Protein AF-A0A067DIR0-F1 (afdb_monomer_lite)

pLDDT: mean 97.06, std 1.89, range [80.38, 98.69]

Foldseek 3Di:
DQADPVRDHHPPDDDDDDDDDPDDDDDCPDPDPVVVVCCVVVVVCVVVVHDDDWDKDKDKDKDADDPVVADAADKDKDDDPPDDPQWDKIKIWHRHPPRMIIIIIITTPPDDDPPDDRVVRD

Radius of gyration: 21.28 Å; chains: 1; bounding box: 43×48×50 Å

InterPro domains:
  IPR036188 FAD/NAD(P)-binding domain superfamily [G3DSA:3.50.50.60] (1-52)
  IPR040156 Electron transfer flavoprotein-ubiquinone oxidoreductase [PTHR10617] (1-122)
  IPR049398 ETF-QO/FixC, ubiquinone-binding [PF21162] (55-122)

Sequence (122 aa):
MGIAKDGSKKENFQRGVELRGRITLLAEGCRGSLSEKLIKNFKLREKSHAQHQTYALGIKEVWEIDEGKHNPGEILHTLGWPLDQKTYGGSFLYHMNDRQIALGLVVALNYHNPFLNPYEEF

Organism: Citrus sinensis (NCBI:txid2711)

Structure (mmCIF, N/CA/C/O backbone):
data_AF-A0A067DIR0-F1
#
_entry.id   AF-A0A067DIR0-F1
#
loop_
_atom_site.group_PDB
_atom_site.id
_atom_site.type_symbol
_atom_site.label_atom_id
_atom_site.label_alt_id
_atom_site.label_comp_id
_atom_site.label_asym_id
_atom_site.label_entity_id
_atom_site.label_seq_id
_atom_site.pdbx_PDB_ins_code
_atom_site.Cartn_x
_atom_site.Cartn_y
_atom_site.Cartn_z
_atom_site.occupancy
_atom_site.B_iso_or_equiv
_atom_site.auth_seq_id
_atom_site.auth_comp_id
_atom_site.auth_asym_id
_atom_site.auth_atom_id
_atom_site.pdbx_PDB_model_num
ATOM 1 N N . MET A 1 1 ? 7.216 -22.167 -11.494 1.00 80.38 1 MET A N 1
ATOM 2 C CA . MET A 1 1 ? 8.379 -22.143 -12.413 1.00 80.38 1 MET A CA 1
ATOM 3 C C . MET A 1 1 ? 9.316 -23.345 -12.278 1.00 80.38 1 MET A C 1
ATOM 5 O O . MET A 1 1 ? 10.152 -23.512 -13.153 1.00 80.38 1 MET A O 1
ATOM 9 N N . GLY A 1 2 ? 9.229 -24.170 -11.221 1.00 95.06 2 GLY A N 1
ATOM 10 C CA . GLY A 1 2 ? 10.101 -25.349 -11.081 1.00 95.06 2 GLY A CA 1
ATOM 11 C C . GLY A 1 2 ? 11.593 -25.005 -10.971 1.00 95.06 2 GLY A C 1
ATOM 12 O O . GLY A 1 2 ? 12.432 -25.690 -11.542 1.00 95.06 2 GLY A O 1
ATOM 13 N N . ILE A 1 3 ? 11.920 -23.922 -10.259 1.00 96.94 3 ILE A N 1
ATOM 14 C CA . ILE A 1 3 ? 13.291 -23.542 -9.894 1.00 96.94 3 ILE A CA 1
ATOM 15 C C . ILE A 1 3 ? 13.462 -23.786 -8.390 1.00 96.94 3 ILE A C 1
ATOM 17 O O . ILE A 1 3 ? 12.558 -23.487 -7.605 1.00 96.94 3 ILE A O 1
ATOM 21 N N . ALA A 1 4 ? 14.570 -24.399 -7.991 1.00 96.62 4 ALA A N 1
ATOM 22 C CA . ALA A 1 4 ? 14.924 -24.650 -6.599 1.00 96.62 4 ALA A CA 1
ATOM 23 C C . ALA A 1 4 ? 15.515 -23.405 -5.919 1.00 96.62 4 ALA A C 1
ATOM 25 O O . ALA A 1 4 ? 15.851 -22.420 -6.572 1.00 96.62 4 ALA A O 1
ATOM 26 N N . LYS A 1 5 ? 15.624 -23.443 -4.582 1.00 96.38 5 LYS A N 1
ATOM 27 C CA . LYS A 1 5 ? 16.154 -22.326 -3.779 1.00 96.38 5 LYS A CA 1
ATOM 28 C C . LYS A 1 5 ? 17.603 -21.978 -4.154 1.00 96.38 5 LYS A C 1
ATOM 30 O O . LYS A 1 5 ? 17.986 -20.820 -4.055 1.00 96.38 5 LYS A O 1
ATOM 35 N N . ASP A 1 6 ? 18.373 -22.965 -4.605 1.00 96.38 6 ASP A N 1
ATOM 36 C CA . ASP A 1 6 ? 19.747 -22.821 -5.103 1.00 96.38 6 ASP A CA 1
ATOM 37 C C . ASP A 1 6 ? 19.831 -22.363 -6.576 1.00 96.38 6 ASP A C 1
ATOM 39 O O . ASP A 1 6 ? 20.923 -22.174 -7.103 1.00 96.38 6 ASP A O 1
ATOM 43 N N . GLY A 1 7 ? 18.690 -22.181 -7.252 1.00 96.31 7 GLY A N 1
ATOM 44 C CA . GLY A 1 7 ? 18.606 -21.779 -8.657 1.00 96.31 7 GLY A CA 1
ATOM 45 C C . GLY A 1 7 ? 18.597 -22.931 -9.668 1.00 96.31 7 GLY A C 1
ATOM 46 O O . GLY A 1 7 ? 18.397 -22.678 -10.859 1.00 96.31 7 GLY A O 1
ATOM 47 N N . SER A 1 8 ? 18.761 -24.186 -9.237 1.00 97.31 8 SER A N 1
ATOM 48 C CA . SER A 1 8 ? 18.710 -25.345 -10.135 1.00 97.31 8 SER A CA 1
ATOM 49 C C . SER A 1 8 ? 17.294 -25.598 -10.675 1.00 97.31 8 SER A C 1
ATOM 51 O O . SER A 1 8 ? 16.283 -25.241 -10.061 1.00 97.31 8 SER A O 1
ATOM 53 N N . LYS A 1 9 ? 17.197 -26.198 -11.868 1.00 97.88 9 LYS A N 1
ATOM 54 C CA . LYS A 1 9 ? 15.910 -26.586 -12.466 1.00 97.88 9 LYS A CA 1
ATOM 55 C C . LYS A 1 9 ? 15.439 -27.899 -11.854 1.00 97.88 9 LYS A C 1
ATOM 57 O O . LYS A 1 9 ? 16.177 -28.877 -11.863 1.00 97.88 9 LYS A O 1
ATOM 62 N N . LYS A 1 10 ? 14.200 -27.920 -11.375 1.00 97.88 10 LYS A N 1
ATOM 63 C CA . LYS A 1 10 ? 13.523 -29.139 -10.925 1.00 97.88 10 LYS A CA 1
ATOM 64 C C . LYS A 1 10 ? 12.968 -29.908 -12.125 1.00 97.88 10 LYS A C 1
ATOM 66 O O . LYS A 1 10 ? 12.831 -29.351 -13.212 1.00 97.88 10 LYS A O 1
ATOM 71 N N . GLU A 1 11 ? 12.578 -31.160 -11.910 1.00 97.62 11 GLU A N 1
ATOM 72 C CA . GLU A 1 11 ? 11.934 -31.998 -12.936 1.00 97.62 11 GLU A CA 1
ATOM 73 C C . GLU A 1 11 ? 10.666 -31.352 -13.515 1.00 97.62 11 GLU A C 1
ATOM 75 O O . GLU A 1 11 ? 10.389 -31.468 -14.703 1.00 97.62 11 GLU A O 1
ATOM 80 N N . ASN A 1 12 ? 9.939 -30.581 -12.700 1.00 97.00 12 ASN A N 1
ATOM 81 C CA . ASN A 1 12 ? 8.769 -29.809 -13.118 1.00 97.00 12 ASN A CA 1
ATOM 82 C C . ASN A 1 12 ? 9.104 -28.380 -13.596 1.00 97.00 12 ASN A C 1
ATOM 84 O O . ASN A 1 12 ? 8.269 -27.475 -13.491 1.00 97.00 12 ASN A O 1
ATOM 88 N N . PHE A 1 13 ? 10.330 -28.134 -14.069 1.00 97.75 13 PHE A N 1
ATOM 89 C CA . PHE A 1 13 ? 10.710 -26.843 -14.637 1.00 97.75 13 PHE A CA 1
ATOM 90 C C . PHE A 1 13 ? 9.861 -26.506 -15.861 1.00 97.75 13 PHE A C 1
ATOM 92 O O . PHE A 1 13 ? 9.720 -27.296 -16.792 1.00 97.75 13 PHE A O 1
ATOM 99 N N . GLN A 1 14 ? 9.381 -25.266 -15.894 1.00 96.00 14 GLN A N 1
ATOM 100 C CA . GLN A 1 14 ? 8.653 -24.727 -17.031 1.00 96.00 14 GLN A CA 1
ATOM 101 C C . GLN A 1 14 ? 9.204 -23.347 -17.378 1.00 96.00 14 GLN A C 1
ATOM 103 O O . GLN A 1 14 ? 9.397 -22.502 -16.499 1.00 96.00 14 GLN A O 1
ATOM 108 N N . ARG A 1 15 ? 9.465 -23.115 -18.671 1.00 95.25 15 ARG A N 1
ATOM 109 C CA . ARG A 1 15 ? 9.839 -21.787 -19.176 1.00 95.25 15 ARG A CA 1
ATOM 110 C C . ARG A 1 15 ? 8.666 -20.814 -19.026 1.00 95.25 15 ARG A C 1
ATOM 112 O O . ARG A 1 15 ? 7.509 -21.221 -19.048 1.00 95.25 15 ARG A O 1
ATOM 119 N N . GLY A 1 16 ? 8.985 -19.528 -18.889 1.00 94.00 16 GLY A N 1
ATOM 120 C CA . GLY A 1 16 ? 7.980 -18.467 -18.932 1.00 94.00 16 GLY A CA 1
ATOM 121 C C . GLY A 1 16 ? 7.322 -18.352 -20.309 1.00 94.00 16 GLY A C 1
ATOM 122 O O . GLY A 1 16 ? 7.838 -18.867 -21.301 1.00 94.00 16 GLY A O 1
ATOM 123 N N . VAL A 1 17 ? 6.190 -17.654 -20.351 1.00 96.00 17 VAL A N 1
ATOM 124 C CA . VAL A 1 17 ? 5.432 -17.377 -21.576 1.00 96.00 17 VAL A CA 1
ATOM 125 C C . VAL A 1 17 ? 5.792 -15.989 -22.097 1.00 96.00 17 VAL A C 1
ATOM 127 O O . VAL A 1 17 ? 5.943 -15.048 -21.318 1.00 96.00 17 VAL A O 1
ATOM 130 N N . GLU A 1 18 ? 5.909 -15.858 -23.415 1.00 96.62 18 GLU A N 1
ATOM 131 C CA . GLU A 1 18 ? 6.021 -14.562 -24.079 1.00 96.62 18 GLU A CA 1
ATOM 132 C C . GLU A 1 18 ? 4.621 -14.038 -24.421 1.00 96.62 18 GLU A C 1
ATOM 134 O O . GLU A 1 18 ? 3.861 -14.693 -25.133 1.00 96.62 18 GLU A O 1
ATOM 139 N N . LEU A 1 19 ? 4.283 -12.848 -23.923 1.00 96.44 19 LEU A N 1
ATOM 140 C CA . LEU A 1 19 ? 3.025 -12.169 -24.227 1.00 96.44 19 LEU A CA 1
ATOM 141 C C . LEU A 1 19 ? 3.307 -10.974 -25.140 1.00 96.44 19 LEU A C 1
ATOM 143 O O . LEU A 1 19 ? 4.025 -10.051 -24.756 1.00 96.44 19 LEU A O 1
ATOM 147 N N . ARG A 1 20 ? 2.732 -10.986 -26.347 1.00 97.62 20 ARG A N 1
ATOM 148 C CA . ARG A 1 20 ? 2.856 -9.901 -27.329 1.00 97.62 20 ARG A CA 1
ATOM 149 C C . ARG A 1 20 ? 1.546 -9.131 -27.416 1.00 97.62 20 ARG A C 1
ATOM 151 O O . ARG A 1 20 ? 0.548 -9.652 -27.905 1.00 97.62 20 ARG A O 1
ATOM 158 N N . GLY A 1 21 ? 1.564 -7.885 -26.958 1.00 96.94 21 GLY A N 1
ATOM 159 C CA . GLY A 1 21 ? 0.471 -6.932 -27.124 1.00 96.94 21 GLY A CA 1
ATOM 160 C C . GLY A 1 21 ? 0.896 -5.777 -28.024 1.00 96.94 21 GLY A C 1
ATOM 161 O O . GLY A 1 21 ? 2.078 -5.448 -28.098 1.00 96.94 21 GLY A O 1
ATOM 162 N N . ARG A 1 22 ? -0.067 -5.126 -28.689 1.00 98.19 22 ARG A N 1
ATOM 163 C CA . ARG A 1 22 ? 0.193 -3.837 -29.363 1.00 98.19 22 ARG A CA 1
ATOM 164 C C . ARG A 1 22 ? 0.581 -2.7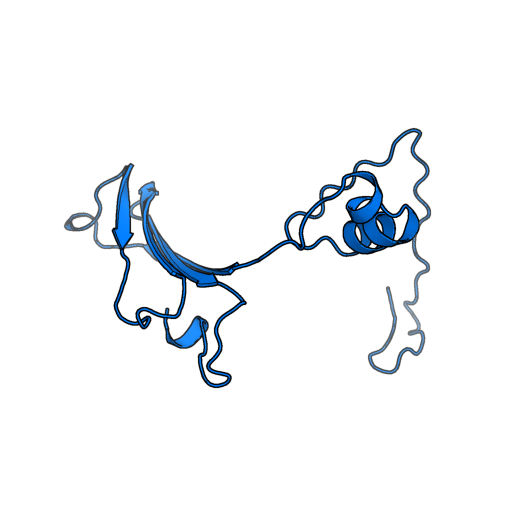53 -28.357 1.00 98.19 22 ARG A C 1
ATOM 166 O O . ARG A 1 22 ? 1.366 -1.869 -28.673 1.00 98.19 22 ARG A O 1
ATOM 173 N N . ILE A 1 23 ? 0.008 -2.835 -27.159 1.00 97.81 23 ILE A N 1
ATOM 174 C CA . ILE A 1 23 ? 0.264 -1.965 -26.016 1.00 97.81 23 ILE A CA 1
ATOM 175 C C . ILE A 1 23 ? 0.343 -2.865 -24.783 1.00 97.81 23 ILE A C 1
ATOM 177 O O . ILE A 1 23 ? -0.492 -3.755 -24.616 1.00 97.81 23 ILE A O 1
ATOM 181 N N . THR A 1 24 ? 1.321 -2.603 -23.920 1.00 96.88 24 THR A N 1
ATOM 182 C CA . THR A 1 24 ? 1.441 -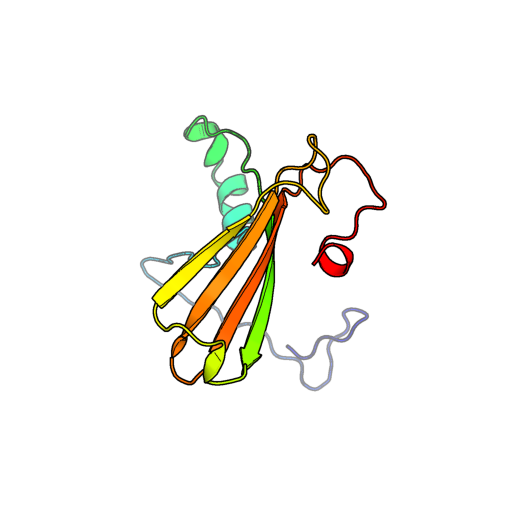3.229 -22.601 1.00 96.88 24 THR A CA 1
ATOM 183 C C . THR A 1 24 ? 1.297 -2.142 -21.545 1.00 96.88 24 THR A C 1
ATOM 185 O O . THR A 1 24 ? 2.154 -1.266 -21.443 1.00 96.88 24 THR A O 1
ATOM 188 N N . LEU A 1 25 ? 0.215 -2.192 -20.769 1.00 97.00 25 LEU A N 1
ATOM 189 C CA . LEU A 1 25 ? -0.003 -1.295 -19.636 1.00 97.00 25 LEU A CA 1
ATOM 190 C C . LEU A 1 25 ? 0.608 -1.911 -18.372 1.00 97.00 25 LEU A C 1
ATOM 192 O O . LEU A 1 25 ? 0.260 -3.031 -18.004 1.00 97.00 25 LEU A O 1
ATOM 196 N N . LEU A 1 26 ? 1.500 -1.180 -17.700 1.00 97.38 26 LEU A N 1
ATOM 197 C CA . LEU A 1 26 ? 2.022 -1.584 -16.395 1.00 97.38 26 LEU A CA 1
ATOM 198 C C . LEU A 1 26 ? 1.154 -1.003 -15.274 1.00 97.38 26 LEU A C 1
ATOM 200 O O . LEU A 1 26 ? 1.055 0.212 -15.133 1.00 97.38 26 LEU A O 1
ATOM 204 N N . ALA A 1 27 ? 0.551 -1.887 -14.478 1.00 97.69 27 ALA A N 1
ATOM 205 C CA . ALA A 1 27 ? -0.335 -1.553 -13.360 1.00 97.69 27 ALA A CA 1
ATOM 206 C C . ALA A 1 27 ? 0.043 -2.336 -12.085 1.00 97.69 27 ALA A C 1
ATOM 208 O O . ALA A 1 27 ? -0.812 -2.849 -11.374 1.00 97.69 27 ALA A O 1
ATOM 209 N N . GLU A 1 28 ? 1.346 -2.460 -11.808 1.00 98.12 28 GLU A N 1
ATOM 210 C CA . GLU A 1 28 ? 1.875 -3.233 -10.668 1.00 98.12 28 GLU A CA 1
ATOM 211 C C . GLU A 1 28 ? 1.577 -2.600 -9.293 1.00 98.12 28 GLU A C 1
ATOM 213 O O . GLU A 1 28 ? 1.759 -3.251 -8.269 1.00 98.12 28 GLU A O 1
ATOM 218 N N . GLY A 1 29 ? 1.140 -1.337 -9.256 1.00 97.62 29 GLY A N 1
ATOM 219 C CA . GLY A 1 29 ? 0.908 -0.592 -8.019 1.00 97.62 29 GLY A CA 1
ATOM 220 C C . GLY A 1 29 ? 2.186 0.016 -7.431 1.00 97.62 29 GLY A C 1
ATOM 221 O O . GLY A 1 29 ? 3.098 0.423 -8.158 1.00 97.62 29 GLY A O 1
ATOM 222 N N . CYS A 1 30 ? 2.231 0.134 -6.100 1.00 97.31 30 CYS A N 1
ATOM 223 C CA . CYS A 1 30 ? 3.331 0.775 -5.381 1.00 97.31 30 CYS A CA 1
ATOM 224 C C . CYS A 1 30 ? 4.662 0.045 -5.632 1.00 97.31 30 CYS A C 1
ATOM 226 O O . CYS A 1 30 ? 4.775 -1.152 -5.380 1.00 97.31 30 CYS A O 1
ATOM 228 N N . ARG A 1 31 ? 5.678 0.783 -6.104 1.00 96.56 31 ARG A N 1
ATOM 229 C CA . ARG A 1 31 ? 7.042 0.278 -6.355 1.00 96.56 31 ARG A CA 1
ATOM 230 C C . ARG A 1 31 ? 7.087 -0.953 -7.286 1.00 96.56 31 ARG A C 1
ATOM 232 O O . ARG A 1 31 ? 7.797 -1.922 -7.024 1.00 96.56 31 ARG A O 1
ATOM 239 N N . GLY A 1 32 ? 6.344 -0.893 -8.394 1.00 97.94 32 GLY A N 1
ATOM 240 C CA . GLY A 1 32 ? 6.289 -1.946 -9.414 1.00 97.94 32 GLY A CA 1
ATOM 241 C C . GLY A 1 32 ? 7.660 -2.379 -9.950 1.00 97.94 32 GLY A C 1
ATOM 242 O O . GLY A 1 32 ? 8.475 -1.557 -10.371 1.00 97.94 32 GLY A O 1
ATOM 243 N N . SER A 1 33 ? 7.914 -3.687 -9.958 1.00 97.81 33 SER A N 1
ATOM 244 C CA . SER A 1 33 ? 9.219 -4.276 -10.281 1.00 97.81 33 SER A CA 1
ATOM 245 C C . SER A 1 33 ? 9.636 -4.113 -11.750 1.00 97.81 33 SER A C 1
ATOM 247 O O . SER A 1 33 ? 10.816 -3.904 -12.046 1.00 97.81 33 SER A O 1
ATOM 249 N N . LEU A 1 34 ? 8.685 -4.209 -12.682 1.00 97.62 34 LEU A N 1
ATOM 250 C CA . LEU A 1 34 ? 8.893 -3.968 -14.109 1.00 97.62 34 LEU A CA 1
ATOM 251 C C . LEU A 1 34 ? 8.875 -2.469 -14.394 1.00 97.62 34 LEU A C 1
ATOM 253 O O . LEU A 1 34 ? 9.698 -1.978 -15.166 1.00 97.62 34 LEU A O 1
ATOM 257 N N . SER A 1 35 ? 7.988 -1.746 -13.717 1.00 97.38 35 SER A N 1
ATOM 258 C CA . SER A 1 35 ? 7.832 -0.299 -13.825 1.00 97.38 35 SER A CA 1
ATOM 259 C C . SER A 1 35 ? 9.135 0.421 -13.485 1.00 97.38 35 SER A C 1
ATOM 261 O O . SER A 1 35 ? 9.608 1.219 -14.288 1.00 97.3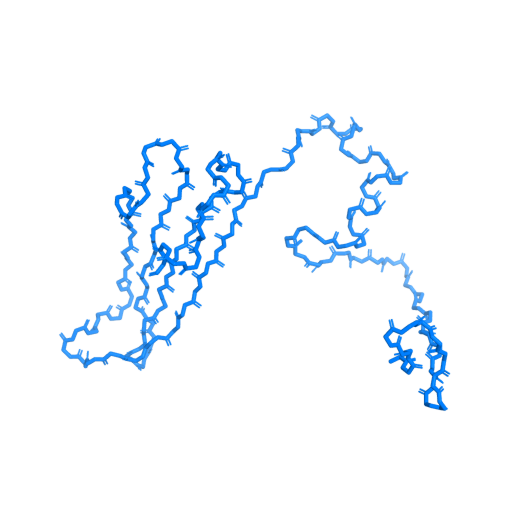8 35 SER A O 1
ATOM 263 N N . GLU A 1 36 ? 9.798 0.074 -12.377 1.00 97.00 36 GLU A N 1
ATOM 264 C CA . GLU A 1 36 ? 11.096 0.652 -11.996 1.00 97.00 36 GLU A CA 1
ATOM 265 C C . GLU A 1 36 ? 12.207 0.346 -13.018 1.00 97.00 36 GLU A C 1
ATOM 267 O O . GLU A 1 36 ? 13.020 1.217 -13.343 1.00 97.00 36 GLU A O 1
ATOM 272 N N . LYS A 1 37 ? 12.216 -0.858 -13.611 1.00 97.75 37 LYS A N 1
ATOM 273 C CA . LYS A 1 37 ? 13.151 -1.185 -14.704 1.00 97.75 37 LYS A CA 1
ATOM 274 C C . LYS A 1 37 ? 12.913 -0.297 -15.922 1.00 97.75 37 LYS A C 1
ATOM 276 O O . LYS A 1 37 ? 13.876 0.206 -16.497 1.00 97.75 37 LYS A O 1
ATOM 281 N N . LEU A 1 38 ? 11.656 -0.086 -16.317 1.00 97.12 38 LEU A N 1
ATOM 282 C CA . LEU A 1 38 ? 11.329 0.764 -17.464 1.00 97.12 38 LEU A CA 1
ATOM 283 C C . LEU A 1 38 ? 11.614 2.240 -17.187 1.00 97.12 38 LEU A C 1
ATOM 285 O O . LEU A 1 38 ? 12.182 2.909 -18.049 1.00 97.12 38 LEU A O 1
ATOM 289 N N . ILE A 1 39 ? 11.297 2.729 -15.986 1.00 96.94 39 ILE A N 1
ATOM 290 C CA . ILE A 1 39 ? 11.626 4.088 -15.549 1.00 96.94 39 ILE A CA 1
ATOM 291 C C . ILE A 1 39 ? 13.120 4.356 -15.732 1.00 96.94 39 ILE A C 1
ATOM 293 O O . ILE A 1 39 ? 13.481 5.358 -16.350 1.00 96.94 39 ILE A O 1
ATOM 297 N N . LYS A 1 40 ? 13.977 3.435 -15.274 1.00 96.69 40 LYS A N 1
ATOM 298 C CA . LYS A 1 40 ? 15.429 3.526 -15.455 1.00 96.69 40 LYS A CA 1
ATOM 299 C C . LYS A 1 40 ? 15.835 3.433 -16.928 1.00 96.69 40 LYS A C 1
ATOM 301 O O . LYS A 1 40 ? 16.574 4.283 -17.416 1.00 96.69 40 LYS A O 1
ATOM 306 N N . ASN A 1 41 ? 15.360 2.414 -17.644 1.00 97.94 41 ASN A N 1
ATOM 307 C CA . ASN A 1 41 ? 15.774 2.151 -19.025 1.00 97.94 41 ASN A CA 1
ATOM 308 C C . ASN A 1 41 ? 15.423 3.307 -19.971 1.00 97.94 41 ASN A C 1
ATOM 310 O O . ASN A 1 41 ? 16.217 3.660 -20.840 1.00 97.94 41 ASN A O 1
ATOM 314 N N . PHE A 1 42 ? 14.254 3.919 -19.787 1.00 97.56 42 PHE A N 1
ATOM 315 C CA . PHE A 1 42 ? 13.788 5.026 -20.619 1.00 97.56 42 PHE A CA 1
ATOM 316 C C . PHE A 1 42 ? 14.111 6.411 -20.047 1.00 97.56 42 PHE A C 1
ATOM 318 O O . PHE A 1 42 ? 13.786 7.413 -20.698 1.00 97.56 42 PHE A O 1
ATOM 325 N N . LYS A 1 43 ? 14.787 6.470 -18.890 1.00 97.69 43 LYS A N 1
ATOM 326 C CA . LYS A 1 43 ? 15.134 7.697 -18.158 1.00 97.69 43 LYS A CA 1
ATOM 327 C C . LYS A 1 43 ? 13.915 8.581 -17.888 1.00 97.69 43 LYS A C 1
ATOM 329 O O . LYS A 1 43 ? 13.919 9.780 -18.165 1.00 97.69 43 LYS A O 1
ATOM 334 N N . LEU A 1 44 ? 12.810 7.954 -17.474 1.00 97.12 44 LEU A N 1
ATOM 335 C CA . LEU A 1 44 ? 11.514 8.631 -17.386 1.00 97.12 44 LEU A CA 1
ATOM 336 C C . LEU A 1 44 ? 11.527 9.721 -16.313 1.00 97.12 44 LEU A C 1
ATOM 338 O O . LEU A 1 44 ? 11.034 10.811 -16.575 1.00 97.12 44 LEU A O 1
ATOM 342 N N . ARG A 1 45 ? 12.142 9.453 -15.152 1.00 96.12 45 ARG A N 1
ATOM 343 C CA . ARG A 1 45 ? 12.246 10.428 -14.055 1.00 96.12 45 ARG A CA 1
ATOM 344 C C . ARG A 1 45 ? 13.093 11.636 -14.455 1.00 96.12 45 ARG A C 1
ATOM 346 O O . ARG A 1 45 ? 12.697 12.763 -14.181 1.00 96.12 45 ARG A O 1
ATOM 353 N N . GLU A 1 46 ? 14.230 11.422 -15.119 1.00 96.19 46 GLU A N 1
ATOM 354 C CA . GLU A 1 46 ? 15.117 12.514 -15.532 1.00 96.19 46 GLU A CA 1
ATOM 355 C C . GLU A 1 46 ? 14.467 13.385 -16.605 1.00 96.19 46 GLU A C 1
ATOM 357 O O . GLU A 1 46 ? 14.478 14.608 -16.497 1.00 96.19 46 GLU A O 1
ATOM 362 N N . LYS A 1 47 ? 13.862 12.757 -17.620 1.00 97.88 47 LYS A N 1
ATOM 363 C CA . LYS A 1 47 ? 13.194 13.470 -18.717 1.00 97.88 47 LYS A CA 1
ATOM 364 C C . LYS A 1 47 ? 12.009 14.304 -18.248 1.00 97.88 47 LYS A C 1
ATOM 366 O O . LYS A 1 47 ? 11.712 15.319 -18.864 1.00 97.88 47 LYS A O 1
ATOM 371 N N . SER A 1 48 ? 11.327 13.870 -17.192 1.00 96.62 48 SER A N 1
ATOM 372 C CA . SER A 1 48 ? 10.216 14.614 -16.604 1.00 96.62 48 SER A CA 1
ATOM 373 C C . SER A 1 48 ? 10.646 15.560 -15.481 1.00 96.62 48 SER A C 1
ATOM 375 O O . SER A 1 48 ? 9.774 16.146 -14.848 1.00 96.62 48 SER A O 1
ATOM 377 N N . HIS A 1 49 ? 11.946 15.665 -15.172 1.00 96.81 49 HIS A N 1
ATOM 378 C CA . HIS A 1 49 ? 12.461 16.390 -14.003 1.00 96.81 49 HIS A CA 1
ATOM 379 C C . HIS A 1 49 ? 11.749 16.009 -12.689 1.00 96.81 49 HIS A C 1
ATOM 381 O O . HIS A 1 49 ? 11.523 16.847 -11.816 1.00 96.81 49 HIS A O 1
ATOM 387 N N . ALA A 1 50 ? 11.365 14.736 -12.549 1.00 95.94 50 ALA A N 1
ATOM 388 C CA . ALA A 1 50 ? 10.649 14.259 -11.375 1.00 95.94 50 ALA A CA 1
ATOM 389 C C . ALA A 1 50 ? 11.595 14.079 -10.183 1.00 95.94 50 ALA A C 1
ATOM 391 O O . ALA A 1 50 ? 12.712 13.574 -10.316 1.00 95.94 50 ALA A O 1
ATOM 392 N N . GLN A 1 51 ? 11.105 14.427 -8.994 1.00 95.31 51 GLN A N 1
ATOM 393 C CA . GLN A 1 51 ? 11.790 14.126 -7.742 1.00 95.31 51 GLN A CA 1
ATOM 394 C C . GLN A 1 51 ? 11.778 12.618 -7.441 1.00 95.31 51 GLN A C 1
ATOM 396 O O . GLN A 1 51 ? 11.058 11.818 -8.054 1.00 95.31 51 GLN A O 1
ATOM 401 N N . HIS A 1 52 ? 12.614 12.215 -6.483 1.00 92.19 52 HIS A N 1
ATOM 402 C CA . HIS A 1 52 ? 12.583 10.850 -5.978 1.00 92.19 52 HIS A CA 1
ATOM 403 C C . HIS A 1 52 ? 11.232 10.562 -5.317 1.00 92.19 52 HIS A C 1
ATOM 405 O O . HIS A 1 52 ? 10.691 11.410 -4.613 1.00 92.19 52 HIS A O 1
ATOM 411 N N . GLN A 1 53 ? 10.700 9.361 -5.545 1.00 95.94 53 GLN A N 1
ATOM 412 C CA . GLN A 1 53 ? 9.441 8.962 -4.924 1.00 95.94 53 GLN A CA 1
ATOM 413 C C . GLN A 1 53 ? 9.697 8.611 -3.461 1.00 95.94 53 GLN A C 1
ATOM 415 O O . GLN A 1 53 ? 10.599 7.825 -3.175 1.00 95.94 53 GLN A O 1
ATOM 420 N N . THR A 1 54 ? 8.894 9.152 -2.555 1.00 97.06 54 THR A N 1
ATOM 421 C CA . THR A 1 54 ? 8.898 8.756 -1.146 1.00 97.06 54 THR A CA 1
ATOM 422 C C . THR A 1 54 ? 7.762 7.769 -0.891 1.00 97.06 54 THR A C 1
ATOM 424 O O . THR A 1 54 ? 6.797 7.690 -1.651 1.00 97.06 54 THR A O 1
ATOM 427 N N . TYR A 1 55 ? 7.905 6.949 0.147 1.00 98.06 55 TYR A N 1
ATOM 428 C CA . TYR A 1 55 ? 6.988 5.847 0.423 1.00 98.06 55 TYR A CA 1
ATOM 429 C C . TYR A 1 55 ? 6.660 5.785 1.908 1.00 98.06 55 TYR A C 1
ATOM 431 O O . TYR A 1 55 ? 7.447 6.223 2.746 1.00 98.06 55 TYR A O 1
ATOM 439 N N . ALA A 1 56 ? 5.529 5.164 2.217 1.00 98.00 56 ALA A N 1
ATOM 440 C CA . ALA A 1 56 ? 5.164 4.740 3.556 1.00 98.00 56 ALA A CA 1
ATOM 441 C C . ALA A 1 56 ? 4.740 3.271 3.531 1.00 98.00 56 ALA A C 1
ATOM 443 O O . ALA A 1 56 ? 4.245 2.777 2.513 1.00 98.00 56 ALA A O 1
ATOM 444 N N . LEU A 1 57 ? 4.963 2.578 4.641 1.00 98.31 57 LEU A N 1
ATOM 445 C CA . LEU A 1 57 ? 4.444 1.243 4.885 1.00 98.31 57 LEU A CA 1
ATOM 446 C C . LEU A 1 57 ? 3.107 1.375 5.608 1.00 98.31 57 LEU A C 1
ATOM 448 O O . LEU A 1 57 ? 3.024 2.087 6.603 1.00 98.31 57 LEU A O 1
ATOM 452 N N . GLY A 1 58 ? 2.080 0.702 5.097 1.00 98.31 58 GLY A N 1
ATOM 453 C CA . GLY A 1 58 ? 0.785 0.583 5.756 1.00 98.31 58 GLY A CA 1
ATOM 454 C C . GLY A 1 58 ? 0.576 -0.842 6.244 1.00 98.31 58 GLY A C 1
ATOM 455 O O . GLY A 1 58 ? 0.739 -1.783 5.465 1.00 98.31 58 GLY A O 1
ATOM 456 N N . ILE A 1 59 ? 0.202 -0.987 7.509 1.00 98.44 59 ILE A N 1
ATOM 457 C CA . ILE A 1 59 ? -0.203 -2.252 8.123 1.00 98.44 59 ILE A CA 1
ATOM 458 C C . ILE A 1 59 ? -1.685 -2.137 8.445 1.00 98.44 59 ILE A C 1
ATOM 460 O O . ILE A 1 59 ? -2.150 -1.070 8.840 1.00 98.44 59 ILE A O 1
ATOM 464 N N . LYS A 1 60 ? -2.439 -3.203 8.182 1.00 98.56 60 LYS A N 1
ATOM 465 C CA . LYS A 1 60 ? -3.894 -3.208 8.292 1.00 98.56 60 LYS A CA 1
ATOM 466 C C . LYS A 1 60 ? -4.375 -4.547 8.816 1.00 98.56 60 LYS A C 1
ATOM 468 O O . LYS A 1 60 ? -3.997 -5.585 8.274 1.00 98.56 60 LYS A O 1
ATOM 473 N N . GLU A 1 61 ? -5.332 -4.488 9.728 1.00 98.56 61 GLU A N 1
ATOM 474 C CA . GLU A 1 61 ? -6.169 -5.619 10.107 1.00 98.56 61 GLU A CA 1
ATOM 475 C C . GLU A 1 61 ? -7.654 -5.305 9.886 1.00 98.56 61 GLU A C 1
ATOM 477 O O . GLU A 1 61 ? -8.060 -4.157 9.673 1.00 98.56 61 GLU A O 1
ATOM 482 N N . VAL A 1 62 ? -8.472 -6.356 9.869 1.00 98.38 62 VAL A N 1
ATOM 483 C CA . VAL A 1 62 ? -9.934 -6.252 9.819 1.00 98.38 62 VAL A CA 1
ATOM 484 C C . VAL A 1 62 ? -10.495 -7.045 10.981 1.00 98.38 62 VAL A C 1
ATOM 486 O O . VAL A 1 62 ? -10.212 -8.235 11.099 1.00 98.38 62 VAL A O 1
ATOM 489 N N . TRP A 1 63 ? -11.238 -6.374 11.853 1.00 98.31 63 TRP A N 1
ATOM 490 C CA . TRP A 1 63 ? -11.760 -6.950 13.088 1.00 98.31 63 TRP A CA 1
ATOM 491 C C . TRP A 1 63 ? -13.281 -6.915 13.060 1.00 98.31 63 TRP A C 1
ATOM 493 O O . TRP A 1 63 ? -13.858 -5.938 12.593 1.00 98.31 63 TRP A O 1
ATOM 503 N N . GLU A 1 64 ? -13.928 -7.949 13.588 1.00 98.19 64 GLU A N 1
ATOM 504 C CA . GLU A 1 64 ? -15.341 -7.876 13.965 1.00 98.19 64 GLU A CA 1
ATOM 505 C C . GLU A 1 64 ? -15.435 -7.358 15.404 1.00 98.19 64 GLU A C 1
ATOM 507 O O . GLU A 1 64 ? -14.691 -7.812 16.275 1.00 98.19 64 GLU A O 1
ATOM 512 N N . ILE A 1 65 ? -16.328 -6.402 15.655 1.00 97.94 65 ILE A N 1
ATOM 513 C CA . ILE A 1 65 ? -16.511 -5.790 16.974 1.00 97.94 65 ILE A CA 1
ATOM 514 C C . ILE A 1 65 ? -17.945 -5.952 17.487 1.00 97.94 65 ILE A C 1
ATOM 516 O O . ILE A 1 65 ? -18.873 -6.299 16.751 1.00 97.94 65 ILE A O 1
ATOM 520 N N . ASP A 1 66 ? -18.131 -5.687 18.780 1.00 97.81 66 ASP A N 1
ATOM 521 C CA . ASP A 1 66 ? -19.456 -5.664 19.397 1.00 97.81 66 ASP A CA 1
ATOM 522 C C . ASP A 1 66 ? -20.380 -4.674 18.677 1.00 97.81 66 ASP A C 1
ATOM 524 O O . ASP A 1 66 ? -19.986 -3.548 18.367 1.00 97.81 66 ASP A O 1
ATOM 528 N N . GLU A 1 67 ? -21.641 -5.060 18.481 1.00 95.69 67 GLU A N 1
ATOM 529 C CA . GLU A 1 67 ? -22.633 -4.249 17.764 1.00 95.69 67 GLU A CA 1
ATOM 530 C C . GLU A 1 67 ? -22.805 -2.853 18.380 1.00 95.69 67 GLU A C 1
ATOM 532 O O . GLU A 1 67 ? -22.814 -1.859 17.663 1.00 95.69 67 GLU A O 1
ATOM 537 N N . GLY A 1 68 ? -22.835 -2.754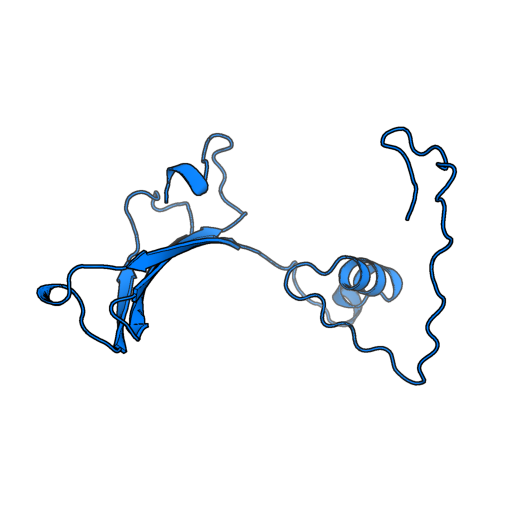 19.714 1.00 97.19 68 GLY A N 1
ATOM 538 C CA . GLY A 1 68 ? -22.975 -1.474 20.418 1.00 97.19 68 GLY A CA 1
ATOM 539 C C . GLY A 1 68 ? -21.766 -0.536 20.307 1.00 97.19 68 GLY A C 1
ATOM 540 O O . GLY A 1 68 ? -21.875 0.628 20.680 1.00 97.19 68 GLY A O 1
ATOM 541 N N . LYS A 1 69 ? -20.619 -1.024 19.814 1.00 96.50 69 LYS A N 1
ATOM 542 C CA . LYS A 1 69 ? -19.420 -0.217 19.524 1.00 96.50 69 LYS A CA 1
ATOM 543 C C . LYS A 1 69 ? -19.293 0.108 18.036 1.00 96.50 69 LYS A C 1
ATOM 545 O O . LYS A 1 69 ? -18.372 0.818 17.647 1.00 96.50 69 LYS A O 1
ATOM 550 N N . HIS A 1 70 ? -20.166 -0.446 17.199 1.00 97.94 70 HIS A N 1
ATOM 551 C CA . HIS A 1 70 ? -20.076 -0.314 15.760 1.00 97.94 70 HIS A CA 1
ATOM 552 C C . HIS A 1 70 ? -20.968 0.818 15.249 1.00 97.94 70 HIS A C 1
ATOM 554 O O . HIS A 1 70 ? -22.187 0.769 15.385 1.00 97.94 70 HIS A O 1
ATOM 560 N N . ASN A 1 71 ? -20.356 1.804 14.597 1.00 97.06 71 ASN A N 1
ATOM 561 C CA . ASN A 1 71 ? -21.042 2.939 13.996 1.00 97.06 71 ASN A CA 1
ATOM 562 C C . ASN A 1 71 ? -20.765 2.991 12.479 1.00 97.06 71 ASN A C 1
ATOM 564 O O . ASN A 1 71 ? -19.770 3.582 12.059 1.00 97.06 71 ASN A O 1
ATOM 568 N N . PRO A 1 72 ? -21.583 2.325 11.640 1.00 95.25 72 PRO A N 1
ATOM 569 C CA . PRO A 1 72 ? -21.326 2.198 10.206 1.00 95.25 72 PRO A CA 1
ATOM 570 C C . PRO A 1 72 ? -21.047 3.542 9.518 1.00 95.25 72 PRO A C 1
ATOM 572 O O . PRO A 1 72 ? -21.823 4.488 9.643 1.00 95.25 72 PRO A O 1
ATOM 575 N N . GLY A 1 73 ? -19.958 3.610 8.746 1.00 95.12 73 GLY A N 1
ATOM 576 C CA . GLY A 1 73 ? -19.552 4.821 8.028 1.00 95.12 73 GLY A CA 1
ATOM 577 C C . GLY A 1 73 ? -18.738 5.822 8.854 1.00 95.12 73 GLY A C 1
ATOM 578 O O . GLY A 1 73 ? -18.270 6.811 8.291 1.00 95.12 73 GLY A O 1
ATOM 579 N N . GLU A 1 74 ? -18.525 5.576 10.149 1.00 98.06 74 GLU A N 1
ATOM 580 C CA . GLU A 1 74 ? -17.588 6.361 10.952 1.00 98.06 74 GLU A CA 1
ATOM 581 C C . GLU A 1 74 ? -16.137 6.150 10.491 1.00 98.06 74 GLU A C 1
ATOM 583 O O . GLU A 1 74 ? -15.704 5.042 10.153 1.00 98.06 74 GLU A O 1
ATOM 588 N N . ILE A 1 75 ? -15.387 7.252 10.476 1.00 98.31 75 ILE A N 1
ATOM 589 C CA . ILE A 1 75 ? -14.002 7.335 10.020 1.00 98.31 75 ILE A CA 1
ATOM 590 C C . ILE A 1 75 ? -13.206 8.080 11.085 1.00 98.31 75 ILE A C 1
ATOM 592 O O . ILE A 1 75 ? -13.507 9.233 11.395 1.00 98.31 75 ILE A O 1
ATOM 596 N N . LEU A 1 76 ? -12.160 7.437 11.595 1.00 98.19 76 LEU A N 1
ATOM 597 C CA . LEU A 1 76 ? -11.233 8.011 12.557 1.00 98.19 76 LEU A CA 1
ATOM 598 C C . LEU A 1 76 ? -9.808 7.996 12.000 1.00 98.19 76 LEU A C 1
ATOM 600 O O . LEU A 1 76 ? -9.342 6.995 11.454 1.00 98.19 76 LEU A O 1
ATOM 604 N N . HIS A 1 77 ? -9.100 9.104 12.212 1.00 98.50 77 HIS A N 1
ATOM 605 C CA . HIS A 1 77 ? -7.665 9.237 11.980 1.00 98.50 77 HIS A CA 1
ATOM 606 C C . HIS A 1 77 ? -7.009 9.819 13.222 1.00 98.50 77 HIS A C 1
ATOM 608 O O . HIS A 1 77 ? -7.535 10.760 13.819 1.00 98.50 77 HIS A O 1
ATOM 614 N N . THR A 1 78 ? -5.842 9.296 13.590 1.00 98.12 78 THR A N 1
ATOM 615 C CA . THR A 1 78 ? -5.049 9.848 14.694 1.00 98.12 78 THR A CA 1
ATOM 616 C C . THR A 1 78 ? -3.600 10.062 14.281 1.00 98.12 78 THR A C 1
ATOM 618 O O . THR A 1 78 ? -3.074 9.389 13.393 1.00 98.12 78 THR A O 1
ATOM 621 N N . LEU A 1 79 ? -2.961 11.025 14.942 1.00 97.62 79 LEU A N 1
ATOM 622 C CA . LEU A 1 79 ? -1.549 11.364 14.799 1.00 97.62 79 LEU A CA 1
ATOM 623 C C . LEU A 1 79 ? -0.919 11.458 16.193 1.00 97.62 79 LEU A C 1
ATOM 625 O O . LEU A 1 79 ? -1.615 11.725 17.174 1.00 97.62 79 LEU A O 1
ATOM 629 N N . GLY A 1 80 ? 0.402 11.318 16.262 1.00 96.19 80 GLY A N 1
ATOM 630 C CA . GLY A 1 80 ? 1.153 11.353 17.516 1.00 96.19 80 GLY A CA 1
ATOM 631 C C . GLY A 1 80 ? 1.454 9.949 18.027 1.00 96.19 80 GLY A C 1
ATOM 632 O O . GLY A 1 80 ? 1.850 9.092 17.241 1.00 96.19 80 GLY A O 1
ATOM 633 N N . TRP A 1 81 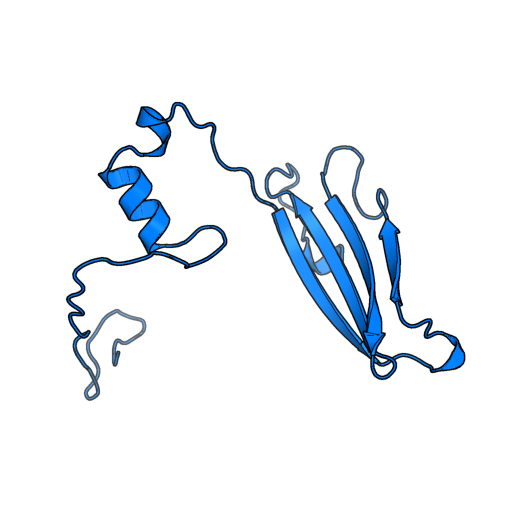? 1.282 9.739 19.337 1.00 95.56 81 TRP A N 1
ATOM 634 C CA . TRP A 1 81 ? 1.627 8.478 20.002 1.00 95.56 81 TRP A CA 1
ATOM 635 C C . TRP A 1 81 ? 1.007 7.266 19.271 1.00 95.56 81 TRP A C 1
ATOM 637 O O . TRP A 1 81 ? -0.175 7.337 18.919 1.00 95.56 81 TRP A O 1
ATOM 647 N N . PRO A 1 82 ? 1.766 6.176 19.037 1.00 95.56 82 PRO A N 1
ATOM 648 C CA . PRO A 1 82 ? 3.092 5.877 19.602 1.00 95.56 82 PRO A CA 1
ATOM 649 C C . PRO A 1 82 ? 4.286 6.497 18.855 1.00 95.56 82 PRO A C 1
ATOM 651 O O . PRO A 1 82 ? 5.405 6.472 19.363 1.00 95.56 82 PRO A O 1
ATOM 654 N N . LEU A 1 83 ? 4.058 7.144 17.710 1.00 97.50 83 LEU A N 1
ATOM 655 C CA . LEU A 1 83 ? 5.123 7.761 16.920 1.00 97.50 83 LEU A CA 1
ATOM 656 C C . LEU A 1 83 ? 5.635 9.068 17.549 1.00 97.50 83 LEU A C 1
ATOM 658 O O . LEU A 1 83 ? 4.881 9.861 18.123 1.00 97.50 83 LEU A O 1
ATOM 662 N N . ASP A 1 84 ? 6.938 9.318 17.400 1.00 95.62 84 ASP A N 1
ATOM 663 C CA . ASP A 1 84 ? 7.549 10.591 17.780 1.00 95.62 84 ASP A CA 1
ATOM 664 C C . ASP A 1 84 ? 7.240 11.707 16.761 1.00 95.62 84 ASP A C 1
ATOM 666 O O . ASP A 1 84 ? 6.767 11.4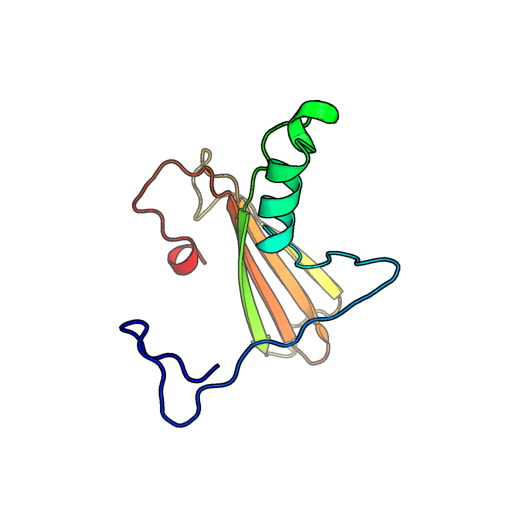74 15.651 1.00 95.62 84 ASP A O 1
ATOM 670 N N . GLN A 1 85 ? 7.549 12.959 17.107 1.00 96.06 85 GLN A N 1
ATOM 671 C CA . GLN A 1 85 ? 7.296 14.107 16.220 1.00 96.06 85 GLN A CA 1
ATOM 672 C C . GLN A 1 85 ? 8.189 14.147 14.965 1.00 96.06 85 GLN A C 1
ATOM 674 O O . GLN A 1 85 ? 8.008 15.016 14.112 1.00 96.06 85 GLN A O 1
ATOM 679 N N . LYS A 1 86 ? 9.186 13.261 14.857 1.00 96.69 86 LYS A N 1
ATOM 680 C CA . LYS A 1 86 ? 10.134 13.206 13.733 1.00 96.69 86 LYS A CA 1
ATOM 681 C C . LYS A 1 86 ? 9.783 12.102 12.737 1.00 96.69 86 LYS A C 1
ATOM 683 O O . LYS A 1 86 ? 10.324 12.090 11.631 1.00 96.69 86 LYS A O 1
ATOM 688 N N . THR A 1 87 ? 8.894 11.193 13.118 1.00 97.81 87 THR A N 1
ATOM 689 C CA . THR A 1 87 ? 8.457 10.056 12.320 1.00 97.81 87 THR A CA 1
ATOM 690 C C . THR A 1 87 ? 7.094 10.363 11.728 1.00 97.81 87 THR A C 1
ATOM 692 O O . THR A 1 87 ? 6.097 10.469 12.436 1.00 97.81 87 THR A O 1
ATOM 695 N N . TYR A 1 88 ? 7.037 10.518 10.406 1.00 97.88 88 TYR A N 1
ATOM 696 C CA . TYR A 1 88 ? 5.765 10.751 9.734 1.00 97.88 88 TYR A CA 1
ATOM 697 C C . TYR A 1 88 ? 4.935 9.468 9.730 1.00 97.88 88 TYR A C 1
ATOM 699 O O . TYR A 1 88 ? 5.388 8.425 9.255 1.00 97.88 88 TYR A O 1
ATOM 707 N N . GLY A 1 89 ? 3.702 9.567 10.208 1.00 97.81 89 GLY A N 1
ATOM 708 C CA . GLY A 1 89 ? 2.770 8.458 10.236 1.00 97.81 89 GLY A CA 1
ATOM 709 C C . GLY A 1 89 ? 1.486 8.808 10.972 1.00 97.81 89 GLY A C 1
ATOM 710 O O . GLY A 1 89 ? 1.287 9.950 11.388 1.00 97.81 89 GLY A O 1
ATOM 711 N N . GLY A 1 90 ? 0.614 7.819 11.106 1.00 98.44 90 GLY A N 1
ATOM 712 C CA . GLY A 1 90 ? -0.685 7.969 11.749 1.00 98.44 90 GLY A CA 1
ATOM 713 C C . GLY A 1 90 ? -1.530 6.714 11.624 1.00 98.44 90 GLY A C 1
ATOM 714 O O . GLY A 1 90 ? -1.252 5.851 10.786 1.00 98.44 90 GLY A O 1
ATOM 715 N N . SER A 1 91 ? -2.560 6.621 12.460 1.00 98.50 91 SER A N 1
ATOM 716 C CA . SER A 1 91 ? -3.504 5.511 12.415 1.00 98.50 91 SER A CA 1
ATOM 717 C C . SER A 1 91 ? -4.747 5.865 11.608 1.00 98.50 91 SER A C 1
ATOM 719 O O . SER A 1 91 ? -5.086 7.038 11.404 1.00 98.50 91 SER A O 1
ATOM 721 N N . PHE A 1 92 ? -5.441 4.826 11.168 1.00 98.69 92 PHE A N 1
ATOM 722 C CA . PHE A 1 92 ? -6.790 4.923 10.652 1.00 98.69 92 PHE A CA 1
ATOM 723 C C . PHE A 1 92 ? -7.668 3.837 11.267 1.00 98.69 92 PHE A C 1
ATOM 725 O O . PHE A 1 92 ? -7.191 2.741 11.564 1.00 98.69 92 PHE A O 1
ATOM 732 N N . LEU A 1 93 ? -8.957 4.129 11.409 1.00 98.62 93 LEU A N 1
ATOM 733 C CA . LEU A 1 93 ? -9.988 3.164 11.766 1.00 98.62 93 LEU A CA 1
ATOM 734 C C . LEU A 1 93 ? -11.274 3.527 11.029 1.00 98.62 93 LEU A C 1
ATOM 736 O O . LEU A 1 93 ? -11.776 4.643 11.148 1.00 98.62 93 LEU A O 1
ATOM 740 N N . TYR A 1 94 ? -11.795 2.587 10.249 1.00 98.56 94 TYR A N 1
ATOM 741 C CA . TYR A 1 94 ? -12.985 2.771 9.426 1.00 98.56 94 TYR A CA 1
ATOM 742 C C . TYR A 1 94 ? -14.031 1.726 9.781 1.00 98.56 94 TYR A C 1
ATOM 744 O O . TYR A 1 94 ? -13.746 0.529 9.720 1.00 98.56 94 TYR A O 1
ATOM 752 N N . HIS A 1 95 ? -15.244 2.166 10.090 1.00 98.50 95 HIS A N 1
ATOM 753 C CA . HIS A 1 95 ? -16.383 1.282 10.297 1.00 98.50 95 HIS A CA 1
ATOM 754 C C . HIS A 1 95 ? -16.982 0.869 8.951 1.00 98.50 95 HIS A C 1
ATOM 756 O O . HIS A 1 95 ? -17.481 1.700 8.189 1.00 98.50 95 HIS A O 1
ATOM 762 N N . MET A 1 96 ? -16.901 -0.425 8.656 1.00 96.50 96 MET A N 1
ATOM 763 C CA . MET A 1 96 ? -17.406 -1.044 7.434 1.00 96.50 96 MET A CA 1
ATOM 764 C C . MET A 1 96 ? -18.815 -1.614 7.666 1.00 96.50 96 MET A C 1
ATOM 766 O O . MET A 1 96 ? -19.495 -1.276 8.631 1.00 96.50 96 MET A O 1
ATOM 770 N N . ASN A 1 97 ? -19.295 -2.458 6.756 1.00 93.81 97 ASN A N 1
ATOM 771 C CA . ASN A 1 97 ? -20.528 -3.207 6.983 1.00 93.81 97 ASN A CA 1
ATOM 772 C C . ASN A 1 97 ? -20.283 -4.383 7.947 1.00 93.81 97 ASN A C 1
ATOM 774 O O . ASN A 1 97 ? -19.143 -4.721 8.262 1.00 93.81 97 ASN A O 1
ATOM 778 N N . ASP A 1 98 ? -21.368 -5.008 8.407 1.00 94.88 98 ASP A N 1
ATOM 779 C CA . ASP A 1 98 ? -21.336 -6.294 9.120 1.00 94.88 98 ASP A CA 1
ATOM 780 C C . ASP A 1 98 ? -20.521 -6.298 10.423 1.00 94.88 98 ASP A C 1
ATOM 782 O O . ASP A 1 98 ? -19.884 -7.287 10.774 1.00 94.88 98 ASP A O 1
ATOM 786 N N . ARG A 1 99 ? -20.561 -5.185 11.167 1.00 95.94 99 ARG A N 1
ATOM 787 C CA . ARG A 1 99 ? -19.826 -4.996 12.432 1.00 95.94 99 ARG A CA 1
ATOM 788 C C . ARG A 1 99 ? -18.306 -5.111 12.283 1.00 95.94 99 ARG A C 1
ATOM 790 O O . ARG A 1 99 ? -17.611 -5.380 13.262 1.00 95.94 99 ARG A O 1
ATOM 797 N N . GLN A 1 100 ? -17.784 -4.891 11.078 1.00 97.88 100 GLN A N 1
ATOM 798 C CA . GLN A 1 100 ? -16.353 -4.919 10.824 1.00 97.88 100 GLN A CA 1
ATOM 799 C C . GLN A 1 100 ? -15.738 -3.528 10.903 1.00 97.88 100 GLN A C 1
ATOM 801 O O . GLN A 1 100 ? -16.275 -2.560 10.371 1.00 97.88 100 GLN A O 1
ATOM 806 N N . ILE A 1 101 ? -14.547 -3.446 11.481 1.00 98.44 101 ILE A N 1
ATOM 807 C CA . ILE A 1 101 ? -13.678 -2.280 11.368 1.00 98.44 101 ILE A CA 1
ATOM 808 C C . ILE A 1 101 ? -12.426 -2.640 10.574 1.00 98.44 101 ILE A C 1
ATOM 810 O O . ILE A 1 101 ? -11.861 -3.722 10.720 1.00 98.44 101 ILE A O 1
ATOM 814 N N . ALA A 1 102 ? -11.987 -1.722 9.723 1.00 98.50 102 ALA A N 1
ATOM 815 C CA . ALA A 1 102 ? -10.668 -1.744 9.112 1.00 98.50 102 ALA A CA 1
ATOM 816 C C . ALA A 1 102 ? -9.786 -0.750 9.860 1.00 98.50 102 ALA A C 1
ATOM 818 O O . ALA A 1 102 ? -10.025 0.452 9.768 1.00 98.50 102 ALA A O 1
ATOM 819 N N . LEU A 1 103 ? -8.768 -1.240 10.558 1.00 98.44 103 LEU A N 1
ATOM 820 C CA . LEU A 1 103 ? -7.821 -0.407 11.292 1.00 98.44 103 LEU A CA 1
ATOM 821 C C . LEU A 1 103 ? -6.397 -0.638 10.805 1.00 98.44 103 LEU A C 1
ATOM 823 O O . LEU A 1 103 ? -6.087 -1.690 10.242 1.00 98.44 103 LEU A O 1
ATOM 827 N N . GLY A 1 104 ? -5.537 0.347 11.013 1.00 98.56 104 GLY A N 1
ATOM 828 C CA . GLY A 1 104 ? -4.150 0.239 10.605 1.00 98.56 104 GLY A CA 1
ATOM 829 C C . GLY A 1 104 ? -3.292 1.420 11.011 1.00 98.56 104 GLY A C 1
ATOM 830 O O . GLY A 1 104 ? -3.794 2.463 11.431 1.00 98.56 104 GLY A O 1
ATOM 831 N N . LEU A 1 105 ? -1.989 1.252 10.815 1.00 98.62 105 LEU A N 1
ATOM 832 C CA . LEU A 1 105 ? -0.973 2.278 11.006 1.00 98.62 105 LEU A CA 1
ATOM 833 C C . LEU A 1 105 ? -0.190 2.471 9.708 1.00 98.62 105 LEU A C 1
ATOM 835 O O . LEU A 1 105 ? 0.159 1.512 9.014 1.00 98.62 105 LEU A O 1
ATOM 839 N N . VAL A 1 106 ? 0.101 3.727 9.388 1.00 98.50 106 VAL A N 1
ATOM 840 C CA . VAL A 1 106 ? 1.005 4.106 8.304 1.00 98.50 106 VAL A CA 1
ATOM 841 C C . VAL A 1 106 ? 2.258 4.734 8.897 1.00 98.50 106 VAL A C 1
ATOM 843 O O . VAL A 1 106 ? 2.156 5.645 9.713 1.00 98.50 106 VAL A O 1
ATOM 846 N N . VAL A 1 107 ? 3.433 4.291 8.443 1.00 98.50 107 VAL A N 1
ATOM 847 C CA . VAL A 1 107 ? 4.740 4.842 8.834 1.00 98.50 107 VAL A CA 1
ATOM 848 C C . VAL A 1 107 ? 5.563 5.140 7.581 1.00 98.50 107 VAL A C 1
ATOM 850 O O . VAL A 1 107 ? 5.791 4.260 6.748 1.00 98.50 107 VAL A O 1
ATOM 853 N N . ALA A 1 108 ? 6.018 6.382 7.411 1.00 98.06 108 ALA A N 1
ATOM 854 C CA . ALA A 1 108 ? 6.859 6.771 6.282 1.00 98.06 108 ALA A CA 1
ATOM 855 C C . ALA A 1 108 ? 8.225 6.081 6.332 1.00 98.06 108 ALA A C 1
ATOM 857 O O . ALA A 1 108 ? 8.907 6.114 7.348 1.00 98.06 108 ALA A O 1
ATOM 858 N N . LEU A 1 109 ? 8.679 5.528 5.205 1.00 98.00 109 LEU A N 1
ATOM 859 C CA . LEU A 1 109 ? 9.935 4.772 5.088 1.00 98.00 109 LEU A CA 1
ATOM 860 C C . LEU A 1 109 ? 11.202 5.652 5.103 1.00 98.00 109 LEU A C 1
ATOM 862 O O . LEU A 1 109 ? 12.278 5.203 4.716 1.00 98.00 109 LEU A O 1
ATOM 866 N N . ASN A 1 110 ? 11.079 6.908 5.529 1.00 96.62 110 ASN A N 1
ATOM 867 C CA . ASN A 1 110 ? 12.182 7.830 5.798 1.00 96.62 110 ASN A CA 1
ATOM 868 C C . ASN A 1 110 ? 12.431 8.027 7.308 1.00 96.62 110 ASN A C 1
ATOM 870 O O . ASN A 1 110 ? 13.083 9.000 7.691 1.00 96.62 110 ASN A O 1
ATOM 874 N N . TYR A 1 111 ? 11.905 7.143 8.165 1.00 97.31 111 TYR A N 1
ATOM 875 C CA . TYR A 1 111 ? 12.231 7.136 9.591 1.00 97.31 111 TYR A CA 1
ATOM 876 C C . TYR A 1 111 ? 13.732 6.886 9.805 1.00 97.31 111 TYR A C 1
ATOM 878 O O . TYR A 1 111 ? 14.385 6.178 9.039 1.00 97.31 111 TYR A O 1
ATOM 886 N N . HIS A 1 112 ? 14.290 7.486 10.857 1.00 97.25 112 HIS A N 1
ATOM 887 C CA . HIS A 1 112 ? 15.737 7.457 11.105 1.00 97.25 112 HIS A CA 1
ATOM 888 C C . HIS A 1 112 ? 16.156 6.383 12.113 1.00 97.25 112 HIS A C 1
ATOM 890 O O . HIS A 1 112 ? 17.308 5.958 12.101 1.00 97.25 112 HIS A O 1
ATOM 896 N N . ASN A 1 113 ? 15.251 5.963 13.003 1.00 97.31 113 ASN A N 1
ATOM 897 C CA . ASN A 1 113 ? 15.555 4.974 14.032 1.00 97.31 113 ASN A CA 1
ATOM 898 C C . ASN A 1 113 ? 15.573 3.557 13.421 1.00 97.31 113 ASN A C 1
ATOM 900 O O . ASN A 1 113 ? 14.510 3.063 13.045 1.00 97.31 113 ASN A O 1
ATOM 904 N N . PRO A 1 114 ? 16.727 2.868 13.348 1.00 97.19 114 PRO A N 1
ATOM 905 C CA . PRO A 1 114 ? 16.810 1.533 12.756 1.00 97.19 114 PRO A CA 1
ATOM 906 C C . PRO A 1 114 ? 16.135 0.445 13.605 1.00 97.19 114 PRO A C 1
ATOM 908 O O . PRO A 1 114 ? 15.945 -0.664 13.115 1.00 97.19 114 PRO A O 1
ATOM 911 N N . PHE A 1 115 ? 15.791 0.746 14.862 1.00 97.38 115 PHE A N 1
ATOM 912 C CA . PHE A 1 115 ? 15.079 -0.162 15.761 1.00 97.38 115 PHE A CA 1
ATOM 913 C C . PHE A 1 115 ? 13.560 0.026 15.731 1.00 97.38 115 PHE A C 1
ATOM 915 O O . PHE A 1 115 ? 12.854 -0.760 16.357 1.00 97.38 115 PHE A O 1
ATOM 922 N N . LEU A 1 116 ? 13.051 1.048 15.030 1.00 97.56 116 LEU A N 1
ATOM 923 C CA . LEU A 1 116 ? 11.612 1.226 14.865 1.00 97.56 116 LEU A CA 1
ATOM 924 C C . LEU A 1 116 ? 11.066 0.053 14.052 1.00 97.56 116 LEU A C 1
ATOM 926 O O . LEU A 1 116 ? 11.528 -0.213 12.938 1.00 97.56 116 LEU A O 1
ATOM 930 N N . ASN A 1 117 ? 10.073 -0.628 14.612 1.00 97.56 117 ASN A N 1
ATOM 931 C CA . ASN A 1 117 ? 9.383 -1.721 13.953 1.00 97.56 117 ASN A CA 1
ATOM 932 C C . ASN A 1 117 ? 7.929 -1.308 13.698 1.00 97.56 117 ASN A C 1
ATOM 934 O O . ASN A 1 117 ? 7.129 -1.388 14.623 1.00 97.56 117 ASN A O 1
ATOM 938 N N . PRO A 1 118 ? 7.554 -0.913 12.464 1.00 97.31 118 PRO A N 1
ATOM 939 C CA . PRO A 1 118 ? 6.203 -0.432 12.177 1.00 97.31 118 PRO A CA 1
ATOM 940 C C . PRO A 1 118 ? 5.090 -1.413 12.553 1.00 97.31 118 PRO A C 1
ATOM 942 O O . PRO A 1 118 ? 3.967 -0.977 12.760 1.00 97.31 118 PRO A O 1
ATOM 945 N N . TYR A 1 119 ? 5.395 -2.714 12.611 1.00 97.56 119 TYR A N 1
ATOM 946 C CA . TYR A 1 119 ? 4.445 -3.738 13.037 1.00 97.56 119 TYR A CA 1
ATOM 947 C C . TYR A 1 119 ? 4.205 -3.735 14.546 1.00 97.56 119 TYR A C 1
ATOM 949 O O . TYR A 1 119 ? 3.082 -3.954 14.954 1.00 97.56 119 TYR A O 1
ATOM 957 N N . GLU A 1 120 ? 5.229 -3.475 15.360 1.00 96.94 120 GLU A N 1
ATOM 958 C CA . GLU A 1 120 ? 5.077 -3.394 16.825 1.00 96.94 120 GLU A CA 1
ATOM 959 C C . GLU A 1 120 ? 4.516 -2.037 17.271 1.00 96.94 120 GLU A C 1
ATOM 961 O O . GLU A 1 120 ? 3.992 -1.914 18.372 1.00 96.94 120 GLU A O 1
ATOM 966 N N . GLU A 1 121 ? 4.651 -1.007 16.430 1.00 96.62 121 GLU A N 1
ATOM 967 C CA . GLU A 1 121 ? 4.002 0.291 16.645 1.00 96.62 121 GLU A CA 1
ATOM 968 C C . GLU A 1 121 ? 2.490 0.249 16.354 1.00 96.62 121 GLU A C 1
ATOM 970 O O . GLU A 1 121 ? 1.767 1.149 16.782 1.00 96.62 121 GLU A O 1
ATOM 975 N N . PHE A 1 122 ? 2.022 -0.736 15.579 1.00 96.25 122 PHE A N 1
ATOM 976 C CA . PHE A 1 122 ? 0.610 -0.944 15.248 1.00 96.25 122 PHE A CA 1
ATOM 977 C C . PHE A 1 122 ? -0.063 -1.842 16.290 1.00 96.25 122 PHE A C 1
ATOM 979 O O . PHE A 1 122 ? -1.159 -1.451 16.752 1.00 96.25 122 PHE A O 1
#

Secondary structure (DSSP, 8-state):
--B-TTSPBPTT--PPPP---SS------TT-HHHHHHHHHHTHHHHTTPPPPP-EEEEEEEEE--GGG--TT-EEEE-STTS-TTS-EEEEEEE-STTEEEEEEEEETT---TT--TTT--